Protein AF-A0A3D2L1G5-F1 (afdb_monomer_lite)

pLDDT: mean 76.22, std 17.5, range [42.41, 96.81]

Foldseek 3Di:
DDDDDDADPVCVVVVVVVCVVVVHDDDDDDDDFLVRVVVVVVVCVVVDCVVVDDDDPVRVVVVVVCCVVPNPVRVVVVVVVVVCVVPDRPDGDPDDDRDDPPPPPPPPDDPPDPPPDDDDDDDDPDDDDD

Secondary structure (DSSP, 8-state):
--------GGGHHHHHHHHHHTT------PPPPHHHHHHHHHHHHHT-GGGTSPPPHHHHHHHHHHHHHH-HHHHHHHHHHHHHHTSPPPP-PPP---PPPP-----S------S---------------

Radius of gyration: 34.88 Å; chains: 1; bounding box: 55×34×124 Å

Sequence (130 aa):
GVSALLVAP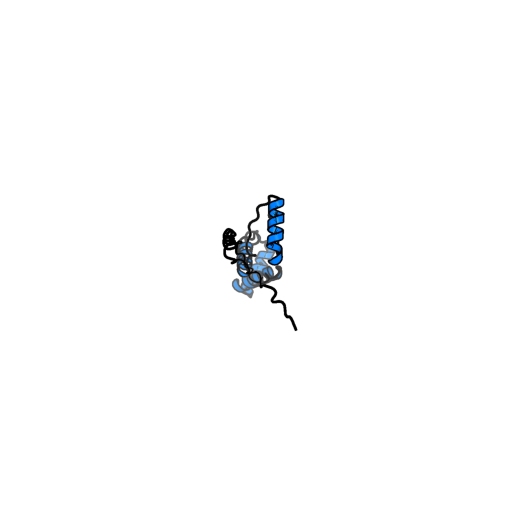RARRRVERLLRDAKIEASWGKPPSADEINALDDARLMADPIFTEDSSANEAELARTLIDTYGAEQVAAAFVRRHRAGRTAPEDLRDVDDRAPSRDRNERGDRRDRDDRPPREKRERQDRKG

Structure (mmCIF, N/CA/C/O backbone):
data_AF-A0A3D2L1G5-F1
#
_entry.id   AF-A0A3D2L1G5-F1
#
loop_
_atom_site.group_PDB
_atom_site.id
_atom_site.type_symbol
_atom_site.label_atom_id
_atom_site.label_alt_id
_atom_site.label_comp_id
_atom_site.label_asym_id
_atom_site.label_entity_id
_atom_site.label_seq_id
_atom_site.pdbx_PDB_ins_code
_atom_site.Cartn_x
_atom_site.Cartn_y
_atom_site.Cartn_z
_atom_site.occupancy
_atom_site.B_iso_or_equiv
_atom_site.auth_seq_id
_atom_site.auth_comp_id
_atom_site.auth_asym_id
_atom_site.auth_atom_id
_atom_site.pdbx_PDB_model_num
ATOM 1 N N . GLY A 1 1 ? 20.331 4.729 -2.293 1.00 72.88 1 GLY A N 1
ATOM 2 C CA . GLY A 1 1 ? 18.956 4.857 -2.815 1.00 72.88 1 GLY A CA 1
ATOM 3 C C . GLY A 1 1 ? 18.732 3.816 -3.890 1.00 72.88 1 GLY A C 1
ATOM 4 O O . GLY A 1 1 ? 19.706 3.394 -4.500 1.00 72.88 1 GLY A O 1
ATOM 5 N N . VAL A 1 2 ? 17.488 3.389 -4.105 1.00 86.81 2 VAL A N 1
ATOM 6 C CA . VAL A 1 2 ? 17.129 2.462 -5.192 1.00 86.81 2 VAL A CA 1
ATOM 7 C C . VAL A 1 2 ? 16.697 3.285 -6.403 1.00 86.81 2 VAL A C 1
ATOM 9 O O . VAL A 1 2 ? 15.904 4.210 -6.258 1.00 86.81 2 VAL A O 1
ATOM 12 N N . SER A 1 3 ? 17.239 2.975 -7.582 1.00 86.44 3 SER A N 1
ATOM 13 C CA . SER A 1 3 ? 16.820 3.573 -8.856 1.00 86.44 3 SER A CA 1
ATOM 14 C C . SER A 1 3 ? 16.158 2.499 -9.710 1.00 86.44 3 SER A C 1
ATOM 16 O O . SER A 1 3 ? 16.742 1.437 -9.910 1.00 86.44 3 SER A O 1
ATOM 18 N N . ALA A 1 4 ? 14.954 2.773 -10.208 1.00 89.62 4 ALA A N 1
ATOM 19 C CA . ALA A 1 4 ? 14.214 1.874 -11.086 1.00 89.62 4 ALA A CA 1
ATOM 20 C C . ALA A 1 4 ? 14.013 2.530 -12.458 1.00 89.62 4 ALA A C 1
ATOM 22 O O . ALA A 1 4 ? 13.759 3.731 -12.546 1.00 89.62 4 ALA A O 1
ATOM 23 N N . LEU A 1 5 ? 14.120 1.740 -13.529 1.00 88.88 5 LEU A N 1
ATOM 24 C CA . LEU A 1 5 ? 13.906 2.191 -14.902 1.00 88.88 5 LEU A CA 1
ATOM 25 C C . LEU A 1 5 ? 12.841 1.317 -15.568 1.00 88.88 5 LEU A C 1
ATOM 27 O O . LEU A 1 5 ? 13.042 0.118 -15.750 1.00 88.88 5 LEU A O 1
ATOM 31 N N . LEU A 1 6 ? 11.727 1.927 -15.973 1.00 89.25 6 LEU A N 1
ATOM 32 C CA . LEU A 1 6 ? 10.692 1.254 -16.756 1.00 89.25 6 LEU A CA 1
ATOM 33 C C . LEU A 1 6 ? 11.090 1.246 -18.233 1.00 89.25 6 LEU A C 1
ATOM 35 O O . LEU A 1 6 ? 11.291 2.296 -18.846 1.00 89.25 6 LEU A O 1
ATOM 39 N N . VAL A 1 7 ? 11.206 0.054 -18.815 1.00 88.62 7 VAL A N 1
ATOM 40 C CA . VAL A 1 7 ? 11.693 -0.122 -20.186 1.00 88.62 7 VAL A CA 1
ATOM 41 C C . VAL A 1 7 ? 10.642 -0.834 -21.020 1.00 88.62 7 VAL A C 1
ATOM 43 O O . VAL A 1 7 ? 10.349 -2.007 -20.807 1.00 88.62 7 VAL A O 1
ATOM 46 N N . ALA A 1 8 ? 10.107 -0.142 -22.027 1.00 88.19 8 ALA A N 1
ATOM 47 C CA . ALA A 1 8 ? 9.236 -0.777 -23.008 1.00 88.19 8 ALA A CA 1
ATOM 48 C C . ALA A 1 8 ? 9.996 -1.893 -23.759 1.00 88.19 8 ALA A C 1
ATOM 50 O O . ALA A 1 8 ? 11.171 -1.697 -24.097 1.00 88.19 8 ALA A O 1
ATOM 51 N N . PRO A 1 9 ? 9.345 -3.009 -24.139 1.00 84.25 9 PRO A N 1
ATOM 52 C CA . PRO A 1 9 ? 10.028 -4.160 -24.743 1.00 84.25 9 PRO A CA 1
ATOM 53 C C . PRO A 1 9 ? 10.895 -3.797 -25.961 1.00 84.25 9 PRO A C 1
ATOM 55 O O . PRO A 1 9 ? 12.025 -4.262 -26.110 1.00 84.25 9 PRO A O 1
ATOM 58 N N . ARG A 1 10 ? 10.413 -2.875 -26.808 1.00 88.19 10 ARG A N 1
ATOM 59 C CA . ARG A 1 10 ? 11.127 -2.407 -28.013 1.00 88.19 10 ARG A CA 1
ATOM 60 C C . ARG A 1 10 ? 12.382 -1.580 -27.711 1.00 88.19 10 ARG A C 1
ATOM 62 O O . ARG A 1 10 ? 13.267 -1.489 -28.559 1.00 88.19 10 ARG A O 1
ATOM 69 N N . ALA A 1 11 ? 12.467 -0.972 -26.530 1.00 89.62 11 ALA A N 1
ATOM 70 C CA . ALA A 1 11 ? 13.580 -0.120 -26.122 1.00 89.62 11 ALA A CA 1
ATOM 71 C C . ALA A 1 11 ? 14.706 -0.892 -25.412 1.00 89.62 11 ALA A C 1
ATOM 73 O O . ALA A 1 11 ? 15.802 -0.346 -25.269 1.00 89.62 11 ALA A O 1
ATOM 74 N N . ARG A 1 12 ? 14.479 -2.160 -25.032 1.00 88.56 12 ARG A N 1
ATOM 75 C CA . ARG A 1 12 ? 15.400 -2.965 -24.212 1.00 88.56 12 ARG A CA 1
ATOM 76 C C . ARG A 1 12 ? 16.847 -2.939 -24.704 1.00 88.56 12 ARG A C 1
ATOM 78 O O . ARG A 1 12 ? 17.731 -2.509 -23.976 1.00 88.56 12 ARG A O 1
ATOM 85 N N . ARG A 1 13 ? 17.087 -3.257 -25.981 1.00 89.00 13 ARG A N 1
ATOM 86 C CA . ARG A 1 13 ? 18.446 -3.258 -26.568 1.00 89.00 13 ARG A CA 1
ATOM 87 C C . ARG A 1 13 ? 19.141 -1.895 -26.524 1.00 89.00 13 ARG A C 1
ATOM 89 O O . ARG A 1 13 ? 20.361 -1.825 -26.407 1.00 89.00 13 ARG A O 1
ATOM 96 N N . ARG A 1 14 ? 18.381 -0.804 -26.676 1.00 92.12 14 ARG A N 1
ATOM 97 C CA . ARG A 1 14 ? 18.931 0.560 -26.633 1.00 92.12 14 ARG A CA 1
ATOM 98 C C . ARG A 1 14 ? 19.359 0.910 -25.210 1.00 92.12 14 ARG A C 1
ATOM 100 O O . ARG A 1 14 ? 20.437 1.466 -25.035 1.00 92.12 14 ARG A O 1
ATOM 107 N N . VAL A 1 15 ? 18.531 0.556 -24.229 1.00 93.56 15 VAL A N 1
ATOM 108 C CA . VAL A 1 15 ? 18.804 0.775 -22.804 1.00 93.56 15 VAL A CA 1
ATOM 109 C C . VAL A 1 15 ? 19.973 -0.083 -22.328 1.00 93.56 15 VAL A C 1
ATOM 111 O O . VAL A 1 15 ? 20.863 0.430 -21.666 1.00 93.56 15 VAL A O 1
ATOM 114 N N . GLU A 1 16 ? 20.048 -1.352 -22.729 1.00 90.94 16 GLU A N 1
ATOM 115 C CA . GLU A 1 16 ? 21.188 -2.221 -22.402 1.00 90.94 16 GLU A CA 1
ATOM 116 C C . GLU A 1 16 ? 22.520 -1.642 -22.898 1.00 90.94 16 GLU A C 1
ATOM 118 O O . GLU A 1 16 ? 23.523 -1.697 -22.188 1.00 90.94 16 GLU A O 1
ATOM 123 N N . ARG A 1 17 ? 22.541 -1.061 -24.106 1.00 92.69 17 ARG A N 1
A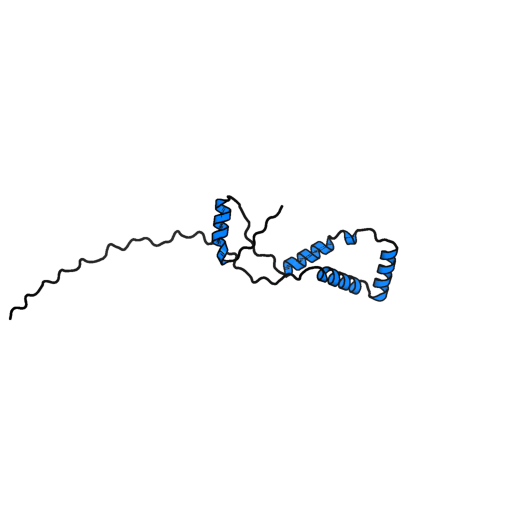TOM 124 C CA . ARG A 1 17 ? 23.732 -0.376 -24.623 1.00 92.69 17 ARG A CA 1
ATOM 125 C C . ARG A 1 17 ? 24.063 0.867 -23.800 1.00 92.69 17 ARG A C 1
ATOM 127 O O . ARG A 1 17 ? 25.209 1.022 -23.409 1.00 92.69 17 ARG A O 1
ATOM 134 N N . LEU A 1 18 ? 23.063 1.695 -23.496 1.00 94.25 18 LEU A N 1
ATOM 135 C CA . LEU A 1 18 ? 23.236 2.888 -22.663 1.00 94.25 18 LEU A CA 1
ATOM 136 C C . LEU A 1 18 ? 23.851 2.540 -21.297 1.00 94.25 18 LEU A C 1
ATOM 138 O O . LEU A 1 18 ? 24.822 3.165 -20.887 1.00 94.25 18 LEU A O 1
ATOM 142 N N . LEU A 1 19 ? 23.310 1.523 -20.618 1.00 94.31 19 LEU A N 1
ATOM 143 C CA . LEU A 1 19 ? 23.806 1.072 -19.315 1.00 94.31 19 LEU A CA 1
ATOM 144 C C . LEU A 1 19 ? 25.238 0.537 -19.411 1.00 94.31 19 LEU A C 1
ATOM 146 O O . LEU A 1 19 ? 26.071 0.863 -18.570 1.00 94.31 19 LEU A O 1
ATOM 150 N N . ARG A 1 20 ? 25.556 -0.218 -20.471 1.00 93.25 20 ARG A N 1
ATOM 151 C CA . ARG A 1 20 ? 26.916 -0.714 -20.721 1.00 93.25 20 ARG A CA 1
ATOM 152 C C . ARG A 1 20 ? 27.914 0.418 -20.950 1.00 93.25 20 ARG A C 1
ATOM 154 O O . ARG A 1 20 ? 28.992 0.387 -20.365 1.00 93.25 20 ARG A O 1
ATOM 161 N N . ASP A 1 21 ? 27.562 1.395 -21.780 1.00 96.12 21 ASP A N 1
ATOM 162 C CA . ASP A 1 21 ? 28.423 2.541 -22.086 1.00 96.12 21 ASP A CA 1
ATOM 163 C C . ASP A 1 21 ? 28.671 3.383 -20.821 1.00 96.12 21 ASP A C 1
ATOM 165 O O . ASP A 1 21 ? 29.778 3.873 -20.600 1.00 96.12 21 ASP A O 1
ATOM 169 N N . ALA A 1 22 ? 27.667 3.462 -19.942 1.00 94.69 22 ALA A N 1
ATOM 170 C CA . ALA A 1 22 ? 27.764 4.079 -18.621 1.00 94.69 22 ALA A CA 1
ATOM 171 C C . ALA A 1 22 ? 28.455 3.199 -17.558 1.00 94.69 22 ALA A C 1
ATOM 173 O O . ALA A 1 22 ? 28.658 3.661 -16.438 1.00 94.69 22 ALA A O 1
ATOM 174 N N . LYS A 1 23 ? 28.821 1.949 -17.884 1.00 94.31 23 LYS A N 1
ATOM 175 C CA . LYS A 1 23 ? 29.366 0.943 -16.949 1.00 94.31 23 LYS A CA 1
ATOM 176 C C . LYS A 1 23 ? 28.470 0.696 -15.724 1.00 94.31 23 LYS A C 1
ATOM 178 O O . LYS A 1 23 ? 28.966 0.458 -14.627 1.00 94.31 23 LYS A O 1
ATOM 183 N N . ILE A 1 24 ? 27.154 0.755 -15.916 1.00 93.56 24 ILE A N 1
ATOM 184 C CA . ILE A 1 24 ? 26.153 0.483 -14.882 1.00 93.56 24 ILE A CA 1
ATOM 185 C C . ILE A 1 24 ? 25.637 -0.943 -15.063 1.00 93.56 24 ILE A C 1
ATOM 187 O O . ILE A 1 24 ? 25.102 -1.295 -16.117 1.00 93.56 24 ILE A O 1
ATOM 191 N N . GLU A 1 25 ? 25.757 -1.751 -14.015 1.00 88.81 25 GLU A N 1
ATOM 192 C CA . GLU A 1 25 ? 25.095 -3.050 -13.931 1.00 88.81 25 GLU A CA 1
ATOM 193 C C . GLU A 1 25 ? 23.692 -2.874 -13.339 1.00 88.81 25 GLU A C 1
ATOM 195 O O . GLU A 1 25 ? 23.521 -2.261 -12.287 1.00 88.81 25 GLU A O 1
ATOM 200 N N . ALA A 1 26 ? 22.678 -3.396 -14.030 1.00 88.75 26 ALA A N 1
ATOM 201 C CA . ALA A 1 26 ? 21.289 -3.372 -13.585 1.00 88.75 26 ALA A CA 1
ATOM 202 C C . ALA A 1 26 ? 20.706 -4.787 -13.611 1.00 88.75 26 ALA A C 1
ATOM 204 O O . ALA A 1 26 ? 20.965 -5.557 -14.543 1.00 88.75 26 ALA A O 1
ATOM 205 N N . SER A 1 27 ? 19.890 -5.116 -12.611 1.00 88.25 27 SER A N 1
ATOM 206 C CA . SER A 1 27 ? 19.077 -6.327 -12.618 1.00 88.25 27 SER A CA 1
ATOM 207 C C . SER A 1 27 ? 17.844 -6.116 -13.496 1.00 88.25 27 SER A C 1
ATOM 209 O O . SER A 1 27 ? 17.141 -5.111 -13.391 1.00 88.25 27 SER A O 1
ATOM 211 N N . TRP A 1 28 ? 17.586 -7.073 -14.384 1.00 84.94 28 TRP A N 1
ATOM 212 C CA . TRP A 1 28 ? 16.349 -7.119 -15.155 1.00 84.94 28 TRP A CA 1
ATOM 213 C C . TRP A 1 28 ? 15.379 -8.051 -14.449 1.00 84.94 28 TRP A C 1
ATOM 215 O O . TRP A 1 28 ? 15.740 -9.176 -14.115 1.00 84.94 28 TRP A O 1
ATOM 225 N N . GLY A 1 29 ? 14.154 -7.589 -14.256 1.00 83.38 29 GLY A N 1
ATOM 226 C CA . GLY A 1 29 ? 13.075 -8.382 -13.692 1.00 83.38 29 GLY A CA 1
ATOM 227 C C . GLY A 1 29 ? 11.743 -7.914 -14.249 1.00 83.38 29 GLY A C 1
ATOM 228 O O . GLY A 1 29 ? 11.647 -6.828 -14.832 1.00 83.38 29 GLY A O 1
ATOM 229 N N . LYS A 1 30 ? 10.723 -8.749 -14.081 1.00 78.94 30 LYS A N 1
ATOM 230 C CA . LYS A 1 30 ? 9.344 -8.331 -14.307 1.00 78.94 30 LYS A CA 1
ATOM 231 C C . LYS A 1 30 ? 8.930 -7.336 -13.220 1.00 78.94 30 LYS A C 1
ATOM 233 O O . LYS A 1 30 ? 9.450 -7.413 -12.103 1.00 78.94 30 LYS A O 1
ATOM 238 N N . PRO A 1 31 ? 8.026 -6.389 -13.527 1.00 79.38 31 PRO A N 1
ATOM 239 C CA . PRO A 1 31 ? 7.346 -5.673 -12.459 1.00 79.38 31 PRO A CA 1
ATOM 240 C C . PRO A 1 31 ? 6.644 -6.693 -11.543 1.00 79.38 31 PRO A C 1
ATOM 242 O O . PRO A 1 31 ? 6.209 -7.733 -12.046 1.00 79.38 31 PRO A O 1
ATOM 245 N N . PRO A 1 32 ? 6.544 -6.424 -10.229 1.00 77.62 32 PRO A N 1
ATOM 246 C CA . PRO A 1 32 ? 5.772 -7.286 -9.345 1.00 77.62 32 PRO A CA 1
ATOM 247 C C . PRO A 1 32 ? 4.324 -7.345 -9.839 1.00 77.62 32 PRO A C 1
ATOM 249 O O . PRO A 1 32 ? 3.767 -6.336 -10.281 1.00 77.62 32 PRO A O 1
ATOM 252 N N . SER A 1 33 ? 3.739 -8.535 -9.791 1.00 79.38 33 SER A N 1
ATOM 253 C CA . SER A 1 33 ? 2.331 -8.755 -10.116 1.00 79.38 33 SER A CA 1
ATOM 254 C C . SER A 1 33 ? 1.413 -8.034 -9.126 1.00 79.38 33 SER A C 1
ATOM 256 O O . SER A 1 33 ? 1.822 -7.667 -8.021 1.00 79.38 33 SER A O 1
ATOM 258 N N . ALA A 1 34 ? 0.144 -7.859 -9.502 1.00 74.25 34 ALA A N 1
ATOM 259 C CA . ALA A 1 34 ? -0.848 -7.255 -8.617 1.00 74.25 34 ALA A CA 1
ATOM 260 C C . ALA A 1 34 ? -0.980 -8.021 -7.286 1.00 74.25 34 ALA A C 1
ATOM 262 O O . ALA A 1 34 ? -1.047 -7.401 -6.225 1.00 74.25 34 ALA A O 1
ATOM 263 N N . ASP A 1 35 ? -0.935 -9.355 -7.326 1.00 74.56 35 ASP A N 1
ATOM 264 C CA . ASP A 1 35 ? -1.016 -10.202 -6.131 1.00 74.56 35 ASP A CA 1
ATOM 265 C C . ASP A 1 35 ? 0.208 -10.048 -5.221 1.00 74.56 35 ASP A C 1
ATOM 267 O O . ASP A 1 35 ? 0.061 -9.926 -4.004 1.00 74.56 35 ASP A O 1
ATOM 271 N N . GLU A 1 36 ? 1.415 -9.979 -5.790 1.00 80.19 36 GLU A N 1
ATOM 272 C CA . GLU A 1 36 ? 2.637 -9.715 -5.018 1.00 80.19 36 GLU A CA 1
ATOM 273 C C . GLU A 1 36 ? 2.618 -8.320 -4.387 1.00 80.19 36 GLU A C 1
ATOM 275 O O . GLU A 1 36 ? 3.052 -8.157 -3.244 1.00 80.19 36 GLU A O 1
ATOM 280 N N . ILE A 1 37 ? 2.090 -7.315 -5.097 1.00 83.00 37 ILE A N 1
ATOM 281 C CA . ILE A 1 37 ? 1.928 -5.965 -4.548 1.00 83.00 37 ILE A CA 1
ATOM 282 C C . ILE A 1 37 ? 0.948 -5.989 -3.373 1.00 83.00 37 ILE A C 1
ATOM 284 O O . ILE A 1 37 ? 1.269 -5.444 -2.317 1.00 83.00 37 ILE A O 1
ATOM 288 N N . ASN A 1 38 ? -0.199 -6.658 -3.520 1.00 79.69 38 ASN A N 1
ATOM 289 C CA . ASN A 1 38 ? -1.193 -6.789 -2.454 1.00 79.69 38 ASN A CA 1
ATOM 290 C C . ASN A 1 38 ? -0.615 -7.499 -1.223 1.00 79.69 38 ASN A C 1
ATOM 292 O O . ASN A 1 38 ? -0.770 -7.014 -0.105 1.00 79.69 38 ASN A O 1
ATOM 296 N N . ALA A 1 39 ? 0.100 -8.609 -1.419 1.00 82.69 39 ALA A N 1
ATOM 297 C CA . ALA A 1 39 ? 0.723 -9.353 -0.326 1.00 82.69 39 ALA A CA 1
ATOM 298 C C . ALA A 1 39 ? 1.777 -8.515 0.412 1.00 82.69 39 ALA A C 1
ATOM 300 O O . ALA A 1 39 ? 1.849 -8.525 1.642 1.00 82.69 39 ALA A O 1
ATOM 301 N N . LEU A 1 40 ? 2.585 -7.756 -0.330 1.00 85.06 40 LEU A N 1
ATOM 302 C CA . LEU A 1 40 ? 3.582 -6.868 0.255 1.00 85.06 40 LEU A CA 1
ATOM 303 C C . LEU A 1 40 ? 2.929 -5.694 0.995 1.00 85.06 40 LEU A C 1
ATOM 305 O O . LEU A 1 40 ? 3.432 -5.258 2.028 1.00 85.06 40 LEU A O 1
ATOM 309 N N . ASP A 1 41 ? 1.802 -5.194 0.497 1.00 83.56 41 ASP A N 1
ATOM 310 C CA . ASP A 1 41 ? 1.014 -4.159 1.161 1.00 83.56 41 ASP A CA 1
ATOM 311 C C . ASP A 1 41 ? 0.362 -4.643 2.452 1.00 83.56 41 ASP A C 1
ATOM 313 O O . ASP A 1 41 ? 0.378 -3.905 3.441 1.00 83.56 41 ASP A O 1
ATOM 317 N N . ASP A 1 42 ? -0.147 -5.872 2.465 1.00 86.94 42 ASP A N 1
ATOM 318 C CA . ASP A 1 42 ? -0.674 -6.512 3.667 1.00 86.94 42 ASP A CA 1
ATOM 319 C C . ASP A 1 42 ? 0.448 -6.735 4.692 1.00 86.94 42 ASP A C 1
ATOM 321 O O . ASP A 1 42 ? 0.282 -6.421 5.871 1.00 86.94 42 ASP A O 1
ATOM 325 N N . ALA A 1 43 ? 1.633 -7.171 4.250 1.00 88.06 43 ALA A N 1
ATOM 326 C CA . ALA A 1 43 ? 2.804 -7.300 5.118 1.00 88.06 43 ALA A CA 1
ATOM 327 C C . ALA A 1 43 ? 3.243 -5.950 5.712 1.00 88.06 43 ALA A C 1
ATOM 329 O O . ALA A 1 43 ? 3.559 -5.869 6.898 1.00 88.06 43 ALA A O 1
ATOM 330 N N . ARG A 1 44 ? 3.227 -4.873 4.913 1.00 87.94 44 ARG A N 1
ATOM 331 C CA . ARG A 1 44 ? 3.509 -3.511 5.397 1.00 87.94 44 ARG A CA 1
ATOM 332 C C . ARG A 1 44 ? 2.482 -3.050 6.416 1.00 87.94 44 ARG A C 1
ATOM 334 O O . ARG A 1 44 ? 2.872 -2.438 7.398 1.00 87.94 44 ARG A O 1
ATOM 341 N N . LEU A 1 45 ? 1.200 -3.324 6.173 1.00 88.31 45 LEU A N 1
ATOM 342 C CA . LEU A 1 45 ? 0.145 -2.989 7.121 1.00 88.31 45 LEU A CA 1
ATOM 343 C C . LEU A 1 45 ? 0.381 -3.704 8.454 1.00 88.31 45 LEU A C 1
ATOM 345 O O . LEU A 1 45 ? 0.345 -3.063 9.490 1.00 88.31 45 LEU A O 1
ATOM 349 N N . MET A 1 46 ? 0.685 -5.001 8.437 1.00 89.94 46 MET A N 1
ATOM 350 C CA . MET A 1 46 ? 0.933 -5.759 9.670 1.00 89.94 46 MET A CA 1
ATOM 351 C C . MET A 1 46 ? 2.179 -5.298 10.441 1.00 89.94 46 MET A C 1
ATOM 353 O O . MET A 1 46 ? 2.259 -5.508 11.647 1.00 89.94 46 MET A O 1
ATOM 357 N N . ALA A 1 47 ? 3.146 -4.684 9.759 1.00 90.56 47 ALA A N 1
ATOM 358 C CA . ALA A 1 47 ? 4.342 -4.112 10.373 1.00 90.56 47 ALA A CA 1
ATOM 359 C C . ALA A 1 47 ? 4.183 -2.628 10.760 1.00 90.56 47 ALA A C 1
ATOM 361 O O . ALA A 1 47 ? 5.156 -2.010 11.195 1.00 90.56 47 ALA A O 1
ATOM 362 N N . ASP A 1 48 ? 3.002 -2.039 10.557 1.00 88.25 48 ASP A N 1
ATOM 363 C CA . ASP A 1 48 ? 2.767 -0.617 10.785 1.00 88.25 48 ASP A CA 1
ATOM 364 C C . ASP A 1 48 ? 2.792 -0.294 12.296 1.00 88.25 48 ASP A C 1
ATOM 366 O O . ASP A 1 48 ? 2.068 -0.937 13.069 1.00 88.25 48 ASP A O 1
ATOM 370 N N . PRO A 1 49 ? 3.598 0.693 12.742 1.00 88.19 49 PRO A N 1
ATOM 371 C CA . PRO A 1 49 ? 3.676 1.095 14.146 1.00 88.19 49 PRO A CA 1
ATOM 372 C C . PRO A 1 49 ? 2.337 1.497 14.764 1.00 88.19 49 PRO A C 1
ATOM 374 O O . PRO A 1 49 ? 2.201 1.389 15.983 1.00 88.19 49 PRO A O 1
ATOM 377 N N . ILE A 1 50 ? 1.343 1.877 13.950 1.00 87.88 50 ILE A N 1
ATOM 378 C CA . ILE A 1 50 ? -0.001 2.274 14.395 1.00 87.88 50 ILE A CA 1
ATOM 379 C C . ILE A 1 50 ? -0.685 1.230 15.294 1.00 87.88 50 ILE A C 1
ATOM 381 O O . ILE A 1 50 ? -1.550 1.574 16.094 1.00 87.88 50 ILE A O 1
ATOM 385 N N . PHE A 1 51 ? -0.302 -0.048 15.195 1.00 85.94 51 PHE A N 1
ATOM 386 C CA . PHE A 1 51 ? -0.833 -1.120 16.047 1.00 85.94 51 PHE A CA 1
ATOM 387 C C . PHE A 1 51 ? -0.133 -1.251 17.406 1.00 85.94 51 PHE A C 1
ATOM 389 O O . PHE A 1 51 ? -0.628 -1.956 18.284 1.00 85.94 51 PHE A O 1
ATOM 396 N N . THR A 1 52 ? 1.024 -0.615 17.571 1.00 85.88 52 THR A N 1
ATOM 397 C CA . THR A 1 52 ? 1.848 -0.657 18.790 1.00 85.88 52 THR A CA 1
ATOM 398 C C . THR A 1 52 ? 1.916 0.679 19.521 1.00 85.88 52 THR A C 1
ATOM 400 O O . THR A 1 52 ? 2.473 0.744 20.613 1.00 85.88 52 THR A O 1
ATOM 403 N N . GLU A 1 53 ? 1.375 1.739 18.923 1.00 87.44 53 GLU A N 1
ATOM 404 C CA . GLU A 1 53 ? 1.259 3.052 19.549 1.00 87.44 53 GLU A CA 1
ATOM 405 C C . GLU A 1 53 ? 0.210 3.039 20.668 1.00 87.44 53 GLU A C 1
ATOM 407 O O . GLU A 1 53 ? -0.828 2.378 20.575 1.00 87.44 53 GLU A O 1
ATOM 412 N N . ASP A 1 54 ? 0.485 3.784 21.739 1.00 85.88 54 ASP A N 1
ATOM 413 C CA . ASP A 1 54 ? -0.444 3.910 22.856 1.00 85.88 54 ASP A CA 1
ATOM 414 C C . ASP A 1 54 ? -1.697 4.674 22.417 1.00 85.88 54 ASP A C 1
ATOM 416 O O . ASP A 1 54 ? -1.635 5.839 22.018 1.00 85.88 54 ASP A O 1
ATOM 420 N N . SER A 1 55 ? -2.858 4.035 22.550 1.00 83.50 55 SER A N 1
ATOM 421 C CA . SER A 1 55 ? -4.141 4.697 22.327 1.00 83.50 55 SER A CA 1
ATOM 422 C C . SER A 1 55 ? -4.448 5.676 23.459 1.00 83.50 55 SER A C 1
ATOM 424 O O . SER A 1 55 ? -4.372 5.314 24.639 1.00 83.50 55 SER A O 1
ATOM 426 N N . SER A 1 56 ? -4.902 6.882 23.124 1.00 90.94 56 SER A N 1
ATOM 427 C CA . SER A 1 56 ? -5.483 7.797 24.107 1.00 90.94 56 SER A CA 1
ATOM 428 C C . SER A 1 56 ? -6.782 7.234 24.705 1.00 90.94 56 SER A C 1
ATOM 430 O O . SER A 1 56 ? -7.443 6.367 24.126 1.00 90.94 56 SER A O 1
ATOM 432 N N . ALA A 1 57 ? -7.202 7.758 25.862 1.00 86.38 57 ALA A N 1
ATOM 433 C CA . ALA A 1 57 ? -8.432 7.311 26.524 1.00 86.38 57 ALA A CA 1
ATOM 434 C C . ALA A 1 57 ? -9.680 7.457 25.628 1.00 86.38 57 ALA A C 1
ATOM 436 O O . ALA A 1 57 ? -10.524 6.562 25.600 1.00 86.38 57 ALA A O 1
ATOM 437 N N . ASN A 1 58 ? -9.758 8.542 24.850 1.00 90.12 58 ASN A N 1
ATOM 438 C CA . ASN A 1 58 ? -10.875 8.797 23.936 1.00 90.12 58 ASN A CA 1
ATOM 439 C C . ASN A 1 58 ? -10.897 7.804 22.762 1.00 90.12 58 ASN A C 1
ATOM 441 O O . ASN A 1 58 ? -11.963 7.355 22.344 1.00 90.12 58 ASN A O 1
ATOM 445 N N . GLU A 1 59 ? -9.728 7.441 22.228 1.00 91.00 59 GLU A N 1
ATOM 446 C CA . GLU A 1 59 ? -9.617 6.451 21.149 1.00 91.00 59 GLU A CA 1
ATOM 447 C C . GLU A 1 59 ? -9.995 5.053 21.639 1.00 91.00 59 GLU A C 1
ATOM 449 O O . GLU A 1 59 ? -10.718 4.337 20.946 1.00 91.00 59 GLU A O 1
ATOM 454 N N . ALA A 1 60 ? -9.579 4.686 22.854 1.00 91.69 60 ALA A N 1
ATOM 455 C CA . ALA A 1 60 ? -9.923 3.406 23.463 1.00 91.69 60 ALA A CA 1
ATOM 456 C C . ALA A 1 60 ? -11.436 3.262 23.719 1.00 91.69 60 ALA A C 1
ATOM 458 O O . ALA A 1 60 ? -12.004 2.188 23.502 1.00 91.69 60 ALA A O 1
ATOM 459 N N . GLU A 1 61 ? -12.106 4.331 24.157 1.00 94.88 61 GLU A N 1
ATOM 460 C CA . GLU A 1 61 ? -13.561 4.344 24.365 1.00 94.88 61 GLU A CA 1
ATOM 461 C C . GLU A 1 61 ? -14.332 4.191 23.045 1.00 94.88 61 GLU A C 1
ATOM 463 O O . GLU A 1 61 ? -15.258 3.377 22.942 1.00 94.88 61 GLU A O 1
ATOM 468 N N . LEU A 1 62 ? -13.908 4.907 22.000 1.00 93.75 62 LEU A N 1
ATOM 469 C CA . LEU A 1 62 ? -14.498 4.771 20.671 1.00 93.75 62 LEU A CA 1
ATOM 470 C C . LEU A 1 62 ? -14.257 3.372 20.086 1.00 93.75 62 LEU A C 1
ATOM 472 O O . LEU A 1 62 ? -15.180 2.779 19.528 1.00 93.75 62 LEU A O 1
ATOM 476 N N . ALA A 1 63 ? -13.049 2.823 20.236 1.00 93.12 63 ALA A N 1
ATOM 477 C CA . ALA A 1 63 ? -12.716 1.481 19.767 1.00 93.12 63 ALA A CA 1
ATOM 478 C C . ALA A 1 63 ? -13.600 0.412 20.425 1.00 93.12 63 ALA A C 1
ATOM 480 O O . ALA A 1 63 ? -14.139 -0.445 19.724 1.00 93.12 63 ALA A O 1
ATOM 481 N N . ARG A 1 64 ? -13.824 0.499 21.745 1.00 95.25 64 ARG A N 1
ATOM 482 C CA . ARG A 1 64 ? -14.767 -0.382 22.458 1.00 95.25 64 ARG A CA 1
ATOM 483 C C . ARG A 1 64 ? -16.180 -0.258 21.907 1.00 95.25 64 ARG A C 1
ATOM 485 O O . ARG A 1 64 ? -16.774 -1.264 21.549 1.00 95.25 64 ARG A O 1
ATOM 492 N N . THR A 1 65 ? -16.670 0.968 21.737 1.00 96.12 65 THR A N 1
ATOM 493 C CA . THR A 1 65 ? -18.012 1.216 21.187 1.00 96.12 65 THR A CA 1
ATOM 494 C C . THR A 1 65 ? -18.179 0.612 19.787 1.00 96.12 65 THR A C 1
ATOM 496 O O . THR A 1 65 ? -19.213 0.015 19.477 1.00 96.12 65 THR A O 1
ATOM 499 N N . LEU A 1 66 ? -17.158 0.735 18.930 1.00 95.94 66 LEU A N 1
ATOM 500 C CA . LEU A 1 66 ? -17.154 0.142 17.591 1.00 95.94 66 LEU A CA 1
ATOM 501 C C . LEU A 1 66 ? -17.185 -1.388 17.639 1.00 95.94 66 LEU A C 1
ATOM 503 O O . LEU A 1 66 ? -17.950 -1.996 16.889 1.00 95.94 66 LEU A O 1
ATOM 507 N N . ILE A 1 67 ? -16.382 -2.000 18.510 1.00 96.81 67 ILE A N 1
ATOM 508 C CA . ILE A 1 67 ? -16.336 -3.456 18.678 1.00 96.81 67 ILE A CA 1
ATOM 509 C C . ILE A 1 67 ? -17.665 -3.976 19.234 1.00 96.81 67 ILE A C 1
ATOM 511 O O . ILE A 1 67 ? -18.197 -4.939 18.689 1.00 96.81 67 ILE A O 1
ATOM 515 N N . ASP A 1 68 ? -18.241 -3.316 20.238 1.00 96.62 68 ASP A N 1
ATOM 516 C CA . ASP A 1 68 ? -19.514 -3.724 20.844 1.00 96.62 68 ASP A CA 1
ATOM 517 C C . ASP A 1 68 ? -20.689 -3.610 19.858 1.00 96.62 68 ASP A C 1
ATOM 519 O O . ASP A 1 68 ? -21.612 -4.422 19.886 1.00 96.62 68 ASP A O 1
ATOM 523 N N . THR A 1 69 ? -20.654 -2.620 18.958 1.00 96.75 69 THR A N 1
ATOM 524 C CA . THR A 1 69 ? -21.736 -2.382 17.987 1.00 96.75 69 THR A CA 1
ATOM 525 C C . THR A 1 69 ? -21.626 -3.266 16.742 1.00 96.75 69 THR A C 1
ATOM 527 O O . THR A 1 69 ? -22.641 -3.750 16.241 1.00 96.75 69 THR A O 1
ATOM 530 N N . TYR A 1 70 ? -20.416 -3.450 16.201 1.00 94.56 70 TYR A N 1
ATOM 531 C CA . TYR A 1 70 ? -20.209 -4.070 14.882 1.00 94.56 70 TYR A CA 1
ATOM 532 C C . TYR A 1 70 ? -19.427 -5.388 14.916 1.00 94.56 70 TYR A C 1
ATOM 534 O O . TYR A 1 70 ? -19.432 -6.111 13.920 1.00 94.56 70 TYR A O 1
ATOM 542 N N . GLY A 1 71 ? -18.766 -5.713 16.027 1.00 95.06 71 GLY A N 1
ATOM 543 C CA . GLY A 1 71 ? -17.856 -6.851 16.139 1.00 95.06 71 GLY A CA 1
ATOM 544 C C . GLY A 1 71 ? -16.445 -6.550 15.625 1.00 95.06 71 GLY A C 1
ATOM 545 O O . GLY A 1 71 ? -16.233 -5.717 14.737 1.00 95.06 71 GLY A O 1
ATOM 546 N N . ALA A 1 72 ? -15.456 -7.253 16.181 1.00 92.56 72 ALA A N 1
ATOM 547 C CA . ALA A 1 72 ? -14.042 -7.021 15.891 1.00 92.56 72 ALA A CA 1
ATOM 548 C C . ALA A 1 72 ? -13.688 -7.297 14.419 1.00 92.56 72 ALA A C 1
ATOM 550 O O . ALA A 1 72 ? -12.969 -6.514 13.797 1.00 92.56 72 ALA A O 1
ATOM 551 N N . GLU A 1 73 ? -14.237 -8.360 13.828 1.00 92.44 73 GLU A N 1
ATOM 552 C CA . GLU A 1 73 ? -13.972 -8.760 12.444 1.00 92.44 73 GLU A CA 1
ATOM 553 C C . GLU A 1 73 ? -14.480 -7.718 11.442 1.00 92.44 73 GLU A C 1
ATOM 555 O O . GLU A 1 73 ? -13.785 -7.376 10.483 1.00 92.44 73 GLU A O 1
ATOM 560 N N . GLN A 1 74 ? -15.675 -7.166 11.670 1.00 92.56 74 GLN A N 1
ATOM 561 C CA . GLN A 1 74 ? -16.257 -6.159 10.784 1.00 92.56 74 GLN A CA 1
ATOM 562 C C . GLN A 1 74 ? -15.510 -4.826 10.882 1.00 92.56 74 GLN A C 1
ATOM 564 O O . GLN A 1 74 ? -15.308 -4.161 9.859 1.00 92.56 74 GLN A O 1
ATOM 569 N N . VAL A 1 75 ? -15.078 -4.444 12.088 1.00 94.88 75 VAL A N 1
ATOM 570 C CA . VAL A 1 75 ? -14.253 -3.249 12.314 1.00 94.88 75 VAL A CA 1
ATOM 571 C C . VAL A 1 75 ? -12.894 -3.402 11.629 1.00 94.8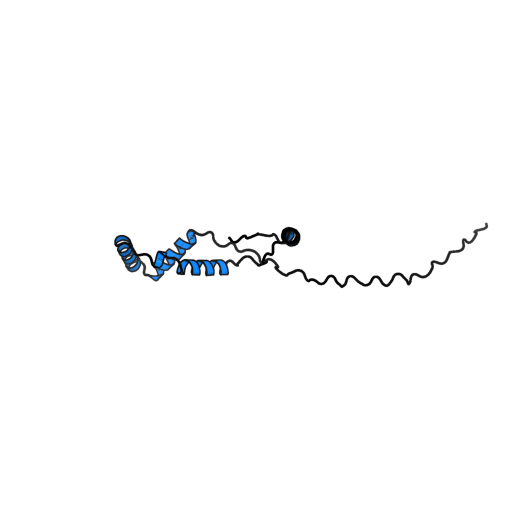8 75 VAL A C 1
ATOM 573 O O . VAL A 1 75 ? -12.496 -2.512 10.875 1.00 94.88 75 VAL A O 1
ATOM 576 N N . ALA A 1 76 ? -12.225 -4.549 11.787 1.00 91.94 76 ALA A N 1
ATOM 577 C CA . ALA A 1 76 ? -10.964 -4.840 11.105 1.00 91.94 76 ALA A CA 1
ATOM 578 C C . ALA A 1 76 ? -11.125 -4.821 9.574 1.00 91.94 76 ALA A C 1
ATOM 580 O O . ALA A 1 76 ? -10.345 -4.177 8.871 1.00 91.94 76 ALA A O 1
ATOM 581 N N . ALA A 1 77 ? -12.185 -5.435 9.038 1.00 89.38 77 ALA A N 1
ATOM 582 C CA . ALA A 1 77 ? -12.475 -5.404 7.605 1.00 89.38 77 ALA A CA 1
ATOM 583 C C . ALA A 1 77 ? -12.753 -3.978 7.091 1.00 89.38 77 ALA A C 1
ATOM 585 O O . ALA A 1 77 ? -12.323 -3.609 5.996 1.00 89.38 77 ALA A O 1
ATOM 586 N N . ALA A 1 78 ? -13.462 -3.152 7.867 1.00 90.00 78 ALA A N 1
ATOM 587 C CA . ALA A 1 78 ? -13.702 -1.751 7.533 1.00 90.00 78 ALA A CA 1
ATOM 588 C C . ALA A 1 78 ? -12.405 -0.931 7.531 1.00 90.00 78 ALA A C 1
ATOM 590 O O . ALA A 1 78 ? -12.195 -0.133 6.614 1.00 90.00 78 ALA A O 1
ATOM 591 N N . PHE A 1 79 ? -11.520 -1.169 8.499 1.00 90.19 79 PHE A N 1
ATOM 592 C CA . PHE A 1 79 ? -10.194 -0.565 8.542 1.00 90.19 79 PHE A CA 1
ATOM 593 C C . PHE A 1 79 ? -9.361 -0.952 7.314 1.00 90.19 79 PHE A C 1
ATOM 595 O O . PHE A 1 79 ? -8.871 -0.063 6.622 1.00 90.19 79 PHE A O 1
ATOM 602 N N . VAL A 1 80 ? -9.290 -2.242 6.960 1.00 87.81 80 VAL A N 1
ATOM 603 C CA . VAL A 1 80 ? -8.574 -2.706 5.756 1.00 87.81 80 VAL A CA 1
ATOM 604 C C . VAL A 1 80 ? -9.126 -2.042 4.492 1.00 87.81 80 VAL A C 1
ATOM 606 O O . VAL A 1 80 ? -8.355 -1.559 3.663 1.00 87.81 80 VAL A O 1
ATOM 609 N N . ARG A 1 81 ? -10.457 -1.945 4.345 1.00 85.81 81 ARG A N 1
ATOM 610 C CA . ARG A 1 81 ? -11.081 -1.231 3.214 1.00 85.81 81 ARG A CA 1
ATOM 611 C C . ARG A 1 81 ? -10.675 0.241 3.170 1.00 85.81 81 ARG A C 1
ATOM 613 O O . ARG A 1 81 ? -10.324 0.734 2.103 1.00 85.81 81 ARG A O 1
ATOM 620 N N . ARG A 1 82 ? -10.703 0.937 4.311 1.00 85.56 82 ARG A N 1
ATOM 621 C CA . ARG A 1 82 ? -10.314 2.352 4.409 1.00 85.56 82 ARG A CA 1
ATOM 622 C C . ARG A 1 82 ? -8.832 2.559 4.098 1.00 85.56 82 ARG A C 1
ATOM 624 O O . ARG A 1 82 ? -8.491 3.491 3.378 1.00 85.56 82 ARG A O 1
ATOM 631 N N . HIS A 1 83 ? -7.973 1.678 4.601 1.00 83.12 83 HIS A N 1
ATOM 632 C CA . HIS A 1 83 ? -6.531 1.695 4.361 1.00 83.12 83 HIS A CA 1
ATOM 633 C C . HIS A 1 83 ? -6.196 1.502 2.883 1.00 83.12 83 HIS A C 1
ATOM 635 O O . HIS A 1 83 ? -5.377 2.229 2.323 1.00 83.12 83 HIS A O 1
ATOM 641 N N . ARG A 1 84 ? -6.890 0.566 2.224 1.00 79.56 84 ARG A N 1
ATOM 642 C CA . ARG A 1 84 ? -6.751 0.319 0.785 1.00 79.56 84 ARG A CA 1
ATOM 643 C C . ARG A 1 84 ? -7.357 1.434 -0.065 1.00 79.56 84 ARG A C 1
ATOM 645 O O . ARG A 1 84 ? -6.792 1.753 -1.097 1.00 79.56 84 ARG A O 1
ATOM 652 N N . ALA A 1 85 ? -8.442 2.079 0.368 1.00 74.62 85 ALA A N 1
ATOM 653 C CA . ALA A 1 85 ? -9.055 3.189 -0.370 1.00 74.62 85 ALA A CA 1
ATOM 654 C C . ALA A 1 85 ? -8.123 4.407 -0.536 1.00 74.62 85 ALA A C 1
ATOM 656 O O . ALA A 1 85 ? -8.291 5.182 -1.474 1.00 74.62 85 ALA A O 1
ATOM 657 N N . GLY A 1 86 ? -7.138 4.575 0.353 1.00 63.69 86 GLY A N 1
ATOM 658 C CA . GLY A 1 86 ? -6.098 5.601 0.232 1.00 63.69 86 GLY A CA 1
ATOM 659 C C . GLY A 1 86 ? -4.943 5.239 -0.711 1.00 63.69 86 GLY A C 1
ATOM 660 O O . GLY A 1 86 ? -4.076 6.079 -0.942 1.00 63.69 86 GLY A O 1
ATOM 661 N N . ARG A 1 87 ? -4.900 4.010 -1.246 1.00 63.53 87 ARG A N 1
ATOM 662 C CA . ARG A 1 87 ? -3.836 3.512 -2.129 1.00 63.53 87 ARG A CA 1
ATOM 663 C C . ARG A 1 87 ? -4.426 3.184 -3.503 1.00 63.53 87 ARG A C 1
ATOM 665 O O . ARG A 1 87 ? -5.435 2.493 -3.601 1.00 63.53 87 ARG A O 1
ATOM 672 N N . THR A 1 88 ? -3.817 3.695 -4.573 1.00 49.88 88 THR A N 1
ATOM 673 C CA . THR A 1 88 ? -4.198 3.348 -5.953 1.00 49.88 88 THR A CA 1
ATOM 674 C C . THR A 1 88 ? -4.110 1.834 -6.132 1.00 49.88 88 THR A C 1
ATOM 676 O O . THR A 1 88 ? -3.100 1.238 -5.760 1.00 49.88 88 THR A O 1
ATOM 679 N N . ALA A 1 89 ? -5.156 1.211 -6.681 1.00 49.03 89 ALA A N 1
ATOM 680 C CA . ALA A 1 89 ? -5.157 -0.225 -6.933 1.00 49.03 89 ALA A CA 1
ATOM 681 C C . ALA A 1 89 ? -3.974 -0.601 -7.851 1.00 49.03 89 ALA A C 1
ATOM 683 O O . ALA A 1 89 ? -3.747 0.102 -8.840 1.00 49.03 89 ALA A O 1
ATOM 684 N N . PRO A 1 90 ? -3.216 -1.670 -7.544 1.00 53.38 90 PRO A N 1
ATOM 685 C CA . PRO A 1 90 ? -2.134 -2.119 -8.405 1.00 53.38 90 PRO A CA 1
ATOM 686 C C . PRO A 1 90 ? -2.702 -2.510 -9.767 1.00 53.38 90 PRO A C 1
ATOM 688 O O . PRO A 1 90 ? -3.547 -3.397 -9.874 1.00 53.38 90 PRO A O 1
ATOM 691 N N . GLU A 1 91 ? -2.282 -1.792 -10.803 1.00 51.91 91 GLU A N 1
ATOM 692 C CA . GLU A 1 91 ? -2.770 -2.020 -12.157 1.00 51.91 91 GLU A CA 1
ATOM 693 C C . GLU A 1 91 ? -2.212 -3.335 -12.704 1.00 51.91 91 GLU A C 1
ATOM 695 O O . GLU A 1 91 ? -1.026 -3.631 -12.554 1.00 51.91 91 GLU A O 1
ATOM 700 N N . ASP A 1 92 ? -3.075 -4.125 -13.342 1.00 47.28 92 ASP A N 1
ATOM 701 C CA . ASP A 1 92 ? -2.714 -5.434 -13.877 1.00 47.28 92 ASP A CA 1
ATOM 702 C C . ASP A 1 92 ? -1.854 -5.254 -15.142 1.00 47.28 92 ASP A C 1
ATOM 704 O O . ASP A 1 92 ? -2.334 -4.921 -16.234 1.00 47.28 92 ASP A O 1
ATOM 708 N N . LEU A 1 93 ? -0.535 -5.378 -14.978 1.00 52.03 93 LEU A N 1
ATOM 709 C CA . LEU A 1 93 ? 0.428 -5.205 -16.060 1.00 52.03 93 LEU A CA 1
ATOM 710 C C . LEU A 1 93 ? 0.535 -6.501 -16.864 1.00 52.03 93 LEU A C 1
ATOM 712 O O . LEU A 1 93 ? 0.851 -7.562 -16.334 1.00 52.03 93 LEU A O 1
ATOM 716 N N . ARG A 1 94 ? 0.326 -6.401 -18.182 1.00 43.78 94 ARG A N 1
ATOM 717 C CA . ARG A 1 94 ? 0.508 -7.529 -19.106 1.00 43.78 94 ARG A CA 1
ATOM 718 C C . ARG A 1 94 ? 1.906 -8.121 -18.964 1.00 43.78 94 ARG A C 1
ATOM 720 O O . ARG A 1 94 ? 2.895 -7.389 -18.985 1.00 43.78 94 ARG A O 1
ATOM 727 N N . ASP A 1 95 ? 1.954 -9.445 -18.929 1.00 50.72 95 ASP A N 1
ATOM 728 C CA . ASP A 1 95 ? 3.181 -10.218 -18.820 1.00 50.72 95 ASP A CA 1
ATOM 729 C C . ASP A 1 95 ? 4.145 -9.877 -19.974 1.00 50.72 95 ASP A C 1
ATOM 731 O O . ASP A 1 95 ? 3.798 -9.970 -21.158 1.00 50.72 95 ASP A O 1
ATOM 735 N N . VAL A 1 96 ? 5.353 -9.425 -19.635 1.00 55.41 96 VAL A N 1
ATOM 736 C CA . VAL A 1 96 ? 6.397 -9.083 -20.608 1.00 55.41 96 VAL A CA 1
ATOM 737 C C . VAL A 1 96 ? 7.440 -10.189 -20.601 1.00 55.41 96 VAL A C 1
ATOM 739 O O . VAL A 1 96 ? 8.004 -10.493 -19.554 1.00 55.41 96 VAL A O 1
ATOM 742 N N . ASP A 1 97 ? 7.720 -10.752 -21.779 1.00 55.53 97 ASP A N 1
ATOM 743 C CA . ASP A 1 97 ? 8.806 -11.717 -21.970 1.00 55.53 97 ASP A CA 1
ATOM 744 C C . ASP A 1 97 ? 10.155 -11.090 -21.570 1.00 55.53 97 ASP A C 1
ATOM 746 O O . ASP A 1 97 ? 10.629 -10.098 -22.138 1.00 55.53 97 ASP A O 1
ATOM 750 N N . ASP A 1 98 ? 10.745 -11.671 -20.538 1.00 55.44 98 ASP A N 1
ATOM 751 C CA . ASP A 1 98 ? 11.959 -11.275 -19.843 1.00 55.44 98 ASP A CA 1
ATOM 752 C C . ASP A 1 98 ? 13.171 -12.133 -20.234 1.00 55.44 98 ASP A C 1
ATOM 754 O O . ASP A 1 98 ? 14.271 -11.919 -19.710 1.00 55.44 98 ASP A O 1
ATOM 758 N N . ARG A 1 99 ? 13.016 -13.042 -21.210 1.00 53.38 99 ARG A N 1
ATOM 759 C CA . ARG A 1 99 ? 14.078 -13.944 -21.660 1.00 53.38 99 ARG A CA 1
ATOM 760 C C . ARG A 1 99 ? 15.323 -13.173 -22.106 1.00 53.38 99 ARG A C 1
ATOM 762 O O . ARG A 1 99 ? 15.308 -12.391 -23.060 1.00 53.38 99 ARG A O 1
ATOM 769 N N . ALA A 1 100 ? 16.440 -13.439 -21.428 1.00 51.88 100 ALA A N 1
ATOM 770 C CA . ALA A 1 100 ? 17.748 -12.935 -21.827 1.00 51.88 100 ALA A CA 1
ATOM 771 C C . ALA A 1 100 ? 18.073 -13.391 -23.266 1.00 51.88 100 ALA A C 1
ATOM 773 O O . ALA A 1 100 ? 17.805 -14.545 -23.618 1.00 51.88 100 ALA A O 1
ATOM 774 N N . PRO A 1 101 ? 18.649 -12.523 -24.121 1.00 50.12 101 PRO A N 1
ATOM 775 C CA . PRO A 1 101 ? 19.004 -12.921 -25.474 1.00 50.12 101 PRO A CA 1
ATOM 776 C C . PRO A 1 101 ? 20.027 -14.059 -25.421 1.00 50.12 101 PRO A C 1
ATOM 778 O O . PRO A 1 101 ? 21.083 -13.919 -24.801 1.00 50.12 101 PRO A O 1
ATOM 781 N N . SER A 1 102 ? 19.711 -15.168 -26.100 1.00 56.59 102 SER A N 1
ATOM 782 C CA . SER A 1 102 ? 20.647 -16.272 -26.304 1.00 56.59 102 SER A CA 1
ATOM 783 C C . SER A 1 102 ? 21.946 -15.719 -26.890 1.00 56.59 102 SER A C 1
ATOM 785 O O . SER A 1 102 ? 21.945 -15.099 -27.961 1.00 56.59 102 SER A O 1
ATOM 787 N N . ARG A 1 103 ? 23.056 -1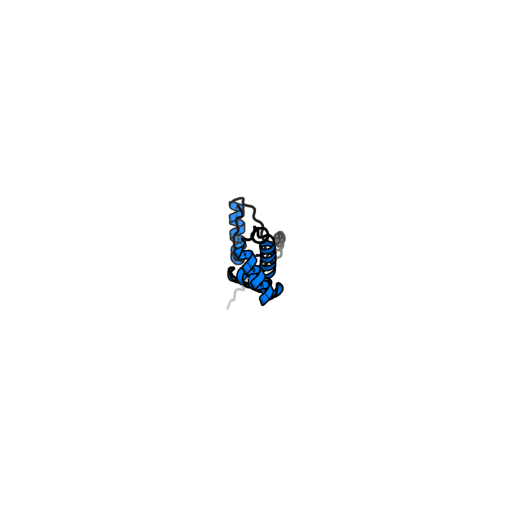5.910 -26.174 1.00 55.03 103 ARG A N 1
ATOM 788 C CA . ARG A 1 103 ? 24.405 -15.621 -26.668 1.00 55.03 103 ARG A CA 1
ATOM 789 C C . ARG A 1 103 ? 24.868 -16.749 -27.590 1.00 55.03 103 ARG A C 1
ATOM 791 O O . ARG A 1 103 ? 25.941 -17.285 -27.384 1.00 55.03 103 ARG A O 1
ATOM 798 N N . ASP A 1 104 ? 24.089 -17.077 -28.612 1.00 49.25 104 ASP A N 1
ATOM 799 C CA . ASP A 1 104 ? 24.568 -17.932 -29.694 1.00 49.25 104 ASP A CA 1
ATOM 800 C C . ASP A 1 104 ? 24.371 -17.227 -31.024 1.00 49.25 104 ASP A C 1
ATOM 802 O O . ASP A 1 104 ? 23.344 -17.292 -31.697 1.00 49.25 104 ASP A O 1
ATOM 806 N N . ARG A 1 105 ? 25.399 -16.458 -31.375 1.00 52.41 105 ARG A N 1
ATOM 807 C CA . ARG A 1 105 ? 25.608 -15.942 -32.724 1.00 52.41 105 ARG A CA 1
ATOM 808 C C . ARG A 1 105 ? 26.934 -16.478 -33.267 1.00 52.41 105 ARG A C 1
ATOM 810 O O . ARG A 1 105 ? 27.674 -15.724 -33.886 1.00 52.41 105 ARG A O 1
ATOM 817 N N . ASN A 1 106 ? 27.209 -17.761 -33.028 1.00 48.34 106 ASN A N 1
ATOM 818 C CA . ASN A 1 106 ? 28.346 -18.473 -33.611 1.00 48.34 106 ASN A CA 1
ATOM 819 C C . ASN A 1 106 ? 27.966 -19.514 -34.675 1.00 48.34 106 ASN A C 1
ATOM 821 O O . ASN A 1 106 ? 28.822 -20.269 -35.107 1.00 48.34 106 ASN A O 1
ATOM 825 N N . GLU A 1 107 ? 26.742 -19.482 -35.206 1.00 47.66 107 GLU A N 1
ATOM 826 C CA . GLU A 1 107 ? 26.385 -20.241 -36.414 1.00 47.66 107 GLU A CA 1
ATOM 827 C C . GLU A 1 107 ? 25.810 -19.312 -37.488 1.00 47.66 107 GLU A C 1
ATOM 829 O O . GLU A 1 107 ? 24.666 -19.412 -37.927 1.00 47.66 107 GLU A O 1
ATOM 834 N N . ARG A 1 108 ? 26.611 -18.337 -37.932 1.00 48.00 108 ARG A N 1
ATOM 835 C CA . ARG A 1 108 ? 26.442 -17.823 -39.296 1.00 48.00 108 ARG A CA 1
ATOM 836 C C . ARG A 1 108 ? 27.279 -18.711 -40.196 1.00 48.00 108 ARG A C 1
ATOM 838 O O . ARG A 1 108 ? 28.493 -18.553 -40.224 1.00 48.00 108 ARG A O 1
ATOM 845 N N . GLY A 1 109 ? 26.568 -19.616 -40.866 1.00 44.47 109 GLY A N 1
ATOM 846 C CA . GLY A 1 109 ? 27.026 -20.562 -41.875 1.00 44.47 109 GLY A CA 1
ATOM 847 C C . GLY A 1 109 ? 28.359 -20.215 -42.524 1.00 44.47 109 GLY A C 1
ATOM 848 O O . GLY A 1 109 ? 28.534 -19.144 -43.114 1.00 44.47 109 GLY A O 1
ATOM 849 N N . ASP A 1 110 ? 29.260 -21.180 -42.387 1.00 47.81 110 ASP A N 1
ATOM 850 C CA . ASP A 1 110 ? 30.432 -21.408 -43.211 1.00 47.81 110 ASP A CA 1
ATOM 851 C C . ASP A 1 110 ? 30.128 -21.008 -44.665 1.00 47.81 110 ASP A C 1
ATOM 853 O O . ASP A 1 110 ? 29.286 -21.599 -45.338 1.00 47.81 110 ASP A O 1
ATOM 857 N N . ARG A 1 111 ? 30.759 -19.932 -45.145 1.00 51.88 111 ARG A N 1
ATOM 858 C CA . ARG A 1 111 ? 30.713 -19.533 -46.559 1.00 51.88 111 ARG A CA 1
ATOM 859 C C . ARG A 1 111 ? 31.725 -20.365 -47.342 1.00 51.88 111 ARG A C 1
ATOM 861 O O . ARG A 1 111 ? 32.623 -19.811 -47.972 1.00 51.88 111 ARG A O 1
ATOM 868 N N . ARG A 1 112 ? 31.585 -21.681 -47.290 1.00 52.25 112 ARG A N 1
ATOM 869 C CA . ARG A 1 112 ? 32.190 -22.595 -48.255 1.00 52.25 112 ARG A CA 1
ATOM 870 C C . ARG A 1 112 ? 31.035 -23.082 -49.099 1.00 52.25 112 ARG A C 1
ATOM 872 O O . ARG A 1 112 ? 30.119 -23.656 -48.542 1.00 52.25 112 ARG A O 1
ATOM 879 N N . ASP A 1 113 ? 31.015 -22.635 -50.349 1.00 53.84 113 ASP A N 1
ATOM 880 C CA . ASP A 1 113 ? 30.324 -23.234 -51.507 1.00 53.84 113 ASP A CA 1
ATOM 881 C C . ASP A 1 113 ? 30.199 -22.163 -52.601 1.00 53.84 113 ASP A C 1
ATOM 883 O O . ASP A 1 113 ? 29.124 -21.800 -53.082 1.00 53.84 113 ASP A O 1
ATOM 887 N N . ARG A 1 114 ? 31.345 -21.577 -52.970 1.00 53.50 114 ARG A N 1
ATOM 888 C CA . ARG A 1 114 ?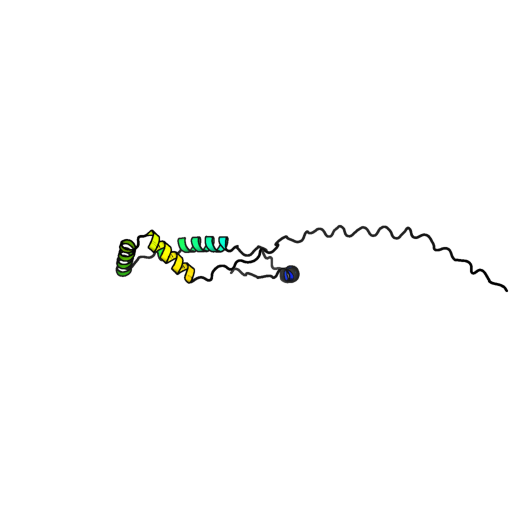 31.462 -20.683 -54.129 1.00 53.50 114 ARG A CA 1
ATOM 889 C C . ARG A 1 114 ? 32.489 -21.196 -55.142 1.00 53.50 114 ARG A C 1
ATOM 891 O O . ARG A 1 114 ? 33.006 -20.388 -55.902 1.00 53.50 114 ARG A O 1
ATOM 898 N N . ASP A 1 115 ? 32.737 -22.506 -55.164 1.00 55.84 115 ASP A N 1
ATOM 899 C CA . ASP A 1 115 ? 33.705 -23.120 -56.083 1.00 55.84 115 ASP A CA 1
ATOM 900 C C . ASP A 1 115 ? 33.091 -24.062 -57.140 1.00 55.84 115 ASP A C 1
ATOM 902 O O . ASP A 1 115 ? 33.766 -24.373 -58.112 1.00 55.84 115 ASP A O 1
ATOM 906 N N . ASP A 1 116 ? 31.794 -24.399 -57.088 1.00 56.91 116 ASP A N 1
ATOM 907 C CA . ASP A 1 116 ? 31.158 -25.292 -58.083 1.00 56.91 116 ASP A CA 1
ATOM 908 C C . ASP A 1 116 ? 30.282 -24.567 -59.120 1.00 56.91 116 ASP A C 1
ATOM 910 O O . ASP A 1 116 ? 29.140 -24.944 -59.397 1.00 56.91 116 ASP A O 1
ATOM 914 N N . ARG A 1 117 ? 30.802 -23.500 -59.741 1.00 57.84 117 ARG A N 1
ATOM 915 C CA . ARG A 1 117 ? 30.164 -22.944 -60.949 1.00 57.84 117 ARG A CA 1
ATOM 916 C C . ARG A 1 117 ? 30.938 -23.379 -62.196 1.00 57.84 117 ARG A C 1
ATOM 918 O O . ARG A 1 117 ? 32.019 -22.840 -62.427 1.00 57.84 117 ARG A O 1
ATOM 925 N N . PRO A 1 118 ? 30.400 -24.289 -63.035 1.00 58.84 118 PRO A N 1
ATOM 926 C CA . PRO A 1 118 ? 31.100 -24.717 -64.238 1.00 58.84 118 PRO A CA 1
ATOM 927 C C . PRO A 1 118 ? 31.268 -23.544 -65.224 1.00 58.84 118 PRO A C 1
ATOM 929 O O . PRO A 1 118 ? 30.391 -22.667 -65.293 1.00 58.84 118 PRO A O 1
ATOM 932 N N . PRO A 1 119 ? 32.376 -23.496 -65.991 1.00 63.25 119 PRO A N 1
ATOM 933 C CA . PRO A 1 119 ? 32.628 -22.431 -66.952 1.00 63.25 119 PRO A CA 1
ATOM 934 C C . PRO A 1 119 ? 31.523 -22.369 -68.007 1.00 63.25 119 PRO A C 1
ATOM 936 O O . PRO A 1 119 ? 31.129 -23.373 -68.593 1.00 63.25 119 PRO A O 1
ATOM 939 N N . ARG A 1 120 ? 31.016 -21.163 -68.266 1.00 60.91 120 ARG A N 1
ATOM 940 C CA . ARG A 1 120 ? 29.996 -20.927 -69.290 1.00 60.91 120 ARG A CA 1
ATOM 941 C C . ARG A 1 120 ? 30.644 -21.085 -70.671 1.00 60.91 120 ARG A C 1
ATOM 943 O O . ARG A 1 120 ? 31.466 -20.251 -71.048 1.00 60.91 120 ARG A O 1
ATOM 950 N N . GLU A 1 121 ? 30.278 -22.129 -71.413 1.00 58.75 121 GLU A N 1
ATOM 951 C CA . GLU A 1 121 ? 30.742 -22.336 -72.789 1.00 58.75 121 GLU A CA 1
ATOM 952 C C . GLU A 1 121 ? 30.395 -21.135 -73.681 1.00 58.75 121 GLU A C 1
ATOM 954 O O . GLU A 1 121 ? 29.268 -20.621 -73.685 1.00 58.75 121 GLU A O 1
ATOM 959 N N . LYS A 1 122 ? 31.390 -20.671 -74.444 1.00 59.03 122 LYS A N 1
ATOM 960 C CA . LYS A 1 122 ? 31.210 -19.640 -75.467 1.00 59.03 122 LYS A CA 1
ATOM 961 C C . LYS A 1 122 ? 30.400 -20.246 -76.610 1.00 59.03 122 LYS A C 1
ATOM 963 O O . LYS A 1 122 ? 30.903 -21.093 -77.336 1.00 59.03 122 LYS A O 1
ATOM 968 N N . ARG A 1 123 ? 29.161 -19.785 -76.799 1.00 57.72 123 ARG A N 1
ATOM 969 C CA . ARG A 1 123 ? 28.399 -20.081 -78.019 1.00 57.72 123 ARG A CA 1
ATOM 970 C C . ARG A 1 123 ? 29.121 -19.465 -79.218 1.00 57.72 123 ARG A C 1
ATOM 972 O O . ARG A 1 123 ? 29.245 -18.241 -79.290 1.00 57.72 123 ARG A O 1
ATOM 979 N N . GLU A 1 124 ? 29.581 -20.311 -80.135 1.00 53.72 124 GLU A N 1
ATOM 980 C CA . GLU A 1 124 ? 30.030 -19.901 -81.464 1.00 53.72 124 GLU A CA 1
ATOM 981 C C . GLU A 1 124 ? 28.905 -19.146 -82.177 1.00 53.72 124 GLU A C 1
ATOM 983 O O . GLU A 1 124 ? 27.751 -19.584 -82.225 1.00 53.72 124 GLU A O 1
ATOM 988 N N . ARG A 1 125 ? 29.241 -17.973 -82.717 1.00 61.81 125 ARG A N 1
ATOM 989 C CA . ARG A 1 125 ? 28.372 -17.261 -83.648 1.00 61.81 125 ARG A CA 1
ATOM 990 C C . ARG A 1 125 ? 28.379 -18.049 -84.952 1.00 61.81 125 ARG A C 1
ATOM 992 O O . ARG A 1 125 ? 29.354 -17.992 -85.688 1.00 61.81 125 ARG A O 1
ATOM 999 N N . GLN A 1 126 ? 27.304 -18.781 -85.225 1.00 56.56 126 GLN A N 1
ATOM 1000 C CA . GLN A 1 126 ? 27.050 -19.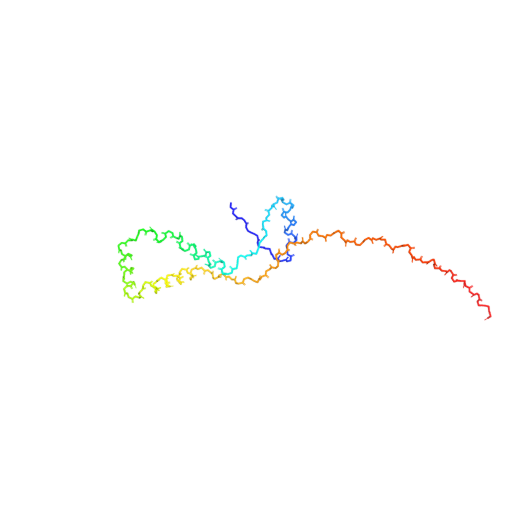273 -86.574 1.00 56.56 126 GLN A CA 1
ATOM 1001 C C . GLN A 1 126 ? 26.737 -18.084 -87.481 1.00 56.56 126 GLN A C 1
ATOM 1003 O O . GLN A 1 126 ? 25.721 -17.405 -87.307 1.00 56.56 126 GLN A O 1
ATOM 1008 N N . ASP A 1 127 ? 27.623 -17.855 -88.444 1.00 55.97 127 ASP A N 1
ATOM 1009 C CA . ASP A 1 127 ? 27.383 -16.997 -89.594 1.00 55.97 127 ASP A CA 1
ATOM 1010 C C . ASP A 1 127 ? 26.157 -17.509 -90.360 1.00 55.97 127 ASP A C 1
ATOM 1012 O O . ASP A 1 127 ? 26.153 -18.616 -90.902 1.00 55.97 127 ASP A O 1
ATOM 1016 N N . ARG A 1 128 ? 25.097 -16.697 -90.426 1.00 49.09 128 ARG A N 1
ATOM 1017 C CA . ARG A 1 128 ? 24.025 -16.902 -91.403 1.00 49.09 128 ARG A CA 1
ATOM 1018 C C . ARG A 1 128 ? 24.386 -16.153 -92.676 1.00 49.09 128 ARG A C 1
ATOM 1020 O O . ARG A 1 128 ? 24.266 -14.936 -92.757 1.00 49.09 128 ARG A O 1
ATOM 1027 N N . LYS A 1 129 ? 24.862 -16.933 -93.642 1.00 45.69 129 LYS A N 1
ATOM 1028 C CA . LYS A 1 129 ? 25.042 -16.584 -95.049 1.00 45.69 129 LYS A CA 1
ATOM 1029 C C . LYS A 1 129 ? 23.719 -16.849 -95.781 1.00 45.69 129 LYS A C 1
ATOM 1031 O O . LYS A 1 129 ? 23.160 -17.930 -95.592 1.00 45.69 129 LYS A O 1
ATOM 1036 N N . GLY A 1 130 ? 23.276 -15.915 -96.625 1.00 42.41 130 GLY A N 1
ATOM 1037 C CA . GLY A 1 130 ? 22.151 -16.086 -97.556 1.00 42.41 130 GLY A CA 1
ATOM 1038 C C . GLY A 1 130 ? 21.111 -14.994 -97.434 1.00 42.41 130 GLY A C 1
ATOM 1039 O O . GLY A 1 130 ? 20.173 -15.198 -96.636 1.00 42.41 130 GLY A O 1
#